Protein AF-A0A6G8CFA7-F1 (afdb_monomer)

Mean predicted aligned error: 3.68 Å

Structure (mmCIF, N/CA/C/O backbone):
data_AF-A0A6G8CFA7-F1
#
_entry.id   AF-A0A6G8CFA7-F1
#
loop_
_atom_site.group_PDB
_atom_site.id
_atom_site.type_symbol
_atom_site.label_atom_id
_atom_site.label_alt_id
_atom_site.label_comp_id
_atom_site.label_asym_id
_atom_site.label_entity_id
_atom_site.label_seq_id
_atom_site.pdbx_PDB_ins_code
_atom_site.Cartn_x
_atom_site.Cartn_y
_atom_site.Cartn_z
_atom_site.occupancy
_atom_site.B_iso_or_equiv
_atom_site.auth_seq_id
_atom_site.auth_comp_id
_atom_site.auth_asym_id
_atom_site.auth_atom_id
_atom_site.pdbx_PDB_model_num
ATOM 1 N N . MET A 1 1 ? 11.378 -8.663 -28.049 1.00 63.25 1 MET A N 1
ATOM 2 C CA . MET A 1 1 ? 10.000 -8.306 -27.640 1.00 63.25 1 MET A CA 1
ATOM 3 C C . MET A 1 1 ? 9.725 -6.903 -28.151 1.00 63.25 1 MET A C 1
ATOM 5 O O . MET A 1 1 ? 10.664 -6.129 -28.243 1.00 63.25 1 MET A O 1
ATOM 9 N N . SER A 1 2 ? 8.491 -6.564 -28.525 1.00 86.69 2 SER A N 1
ATOM 10 C CA . 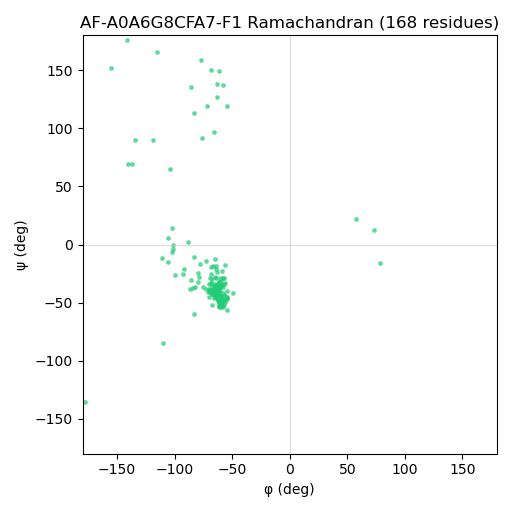SER A 1 2 ? 8.141 -5.157 -28.782 1.00 86.69 2 SER A CA 1
ATOM 11 C C . SER A 1 2 ? 7.940 -4.410 -27.458 1.00 86.69 2 SER A C 1
ATOM 13 O O . SER A 1 2 ? 7.630 -5.051 -26.451 1.00 86.69 2 SER A O 1
ATOM 15 N N . ASN A 1 3 ? 8.043 -3.072 -27.451 1.00 87.69 3 ASN A N 1
ATOM 16 C CA . ASN A 1 3 ? 7.767 -2.274 -26.243 1.00 87.69 3 ASN A CA 1
ATOM 17 C C . ASN A 1 3 ? 6.370 -2.580 -25.668 1.00 87.69 3 ASN A C 1
ATOM 19 O O . ASN A 1 3 ? 6.219 -2.758 -24.464 1.00 87.69 3 ASN A O 1
ATOM 23 N N . LEU A 1 4 ? 5.365 -2.754 -26.535 1.00 90.19 4 LEU A N 1
ATOM 24 C CA . LEU A 1 4 ? 4.014 -3.146 -26.123 1.00 90.19 4 LEU A CA 1
ATOM 25 C C . LEU A 1 4 ? 3.987 -4.517 -25.429 1.00 90.19 4 LEU A C 1
ATOM 27 O O . LEU A 1 4 ? 3.366 -4.664 -24.380 1.00 90.19 4 LEU A O 1
ATOM 31 N N . SER A 1 5 ? 4.692 -5.513 -25.977 1.00 92.56 5 SER A N 1
ATOM 32 C CA . SER A 1 5 ? 4.757 -6.851 -25.369 1.00 92.56 5 SER A CA 1
ATOM 33 C C . SER A 1 5 ? 5.420 -6.807 -23.992 1.00 92.56 5 SER A C 1
ATOM 35 O O . SER A 1 5 ? 4.966 -7.475 -23.063 1.00 92.56 5 SER A O 1
ATOM 37 N N . SER A 1 6 ? 6.476 -6.001 -23.844 1.00 94.69 6 SER A N 1
ATOM 38 C CA . SER A 1 6 ? 7.156 -5.787 -22.565 1.00 94.69 6 SER A CA 1
ATOM 39 C C . SER A 1 6 ? 6.258 -5.068 -21.560 1.00 94.69 6 SER A C 1
ATOM 41 O O . SER A 1 6 ? 6.201 -5.471 -20.403 1.00 94.69 6 SER A O 1
ATOM 43 N N . LEU A 1 7 ? 5.504 -4.058 -22.000 1.00 94.75 7 LEU A N 1
ATOM 44 C CA . LEU A 1 7 ? 4.562 -3.317 -21.162 1.00 94.75 7 LEU A CA 1
ATOM 45 C C . LEU A 1 7 ? 3.483 -4.231 -20.571 1.00 94.75 7 LEU A C 1
ATOM 47 O O . LEU A 1 7 ? 3.292 -4.255 -19.356 1.00 94.75 7 LEU A O 1
ATOM 51 N N . LEU A 1 8 ? 2.819 -5.014 -21.424 1.00 96.62 8 LEU A N 1
ATOM 52 C CA . LEU A 1 8 ? 1.770 -5.942 -21.001 1.00 96.62 8 LEU A CA 1
ATOM 53 C C . LEU A 1 8 ? 2.326 -7.021 -20.067 1.00 96.62 8 LEU A C 1
ATOM 55 O O . LEU A 1 8 ? 1.746 -7.287 -19.017 1.00 96.62 8 LEU A O 1
ATOM 59 N N . SER A 1 9 ? 3.484 -7.590 -20.412 1.00 97.50 9 SER A N 1
ATOM 60 C CA . SER A 1 9 ? 4.133 -8.625 -19.598 1.00 97.50 9 SER A CA 1
ATOM 61 C C . SER A 1 9 ? 4.551 -8.094 -18.225 1.00 97.50 9 SER A C 1
ATOM 63 O O . SER A 1 9 ? 4.365 -8.771 -17.217 1.00 97.50 9 SER A O 1
ATOM 65 N N . PHE A 1 10 ? 5.095 -6.874 -18.170 1.00 98.00 10 PHE A N 1
ATOM 66 C CA . PHE A 1 10 ? 5.483 -6.221 -16.923 1.00 98.00 10 PHE A CA 1
ATOM 67 C C . PHE A 1 10 ? 4.278 -6.047 -15.999 1.00 98.00 10 PHE A C 1
ATOM 69 O O . PHE A 1 10 ? 4.312 -6.520 -14.866 1.00 98.00 10 PHE A O 1
ATOM 76 N N . TYR A 1 11 ? 3.197 -5.423 -16.480 1.00 98.00 11 TYR A N 1
ATOM 77 C CA . TYR A 1 11 ? 2.025 -5.184 -15.638 1.00 98.00 11 TYR A CA 1
ATOM 78 C C . TYR A 1 11 ? 1.290 -6.469 -15.264 1.00 98.00 11 TYR A C 1
ATOM 80 O O . TYR A 1 11 ? 0.814 -6.555 -14.138 1.00 98.00 11 TYR A O 1
ATOM 88 N N . ALA A 1 12 ? 1.267 -7.489 -16.128 1.00 98.50 12 ALA A N 1
ATOM 89 C CA . ALA A 1 12 ? 0.745 -8.801 -15.755 1.00 98.50 12 ALA A CA 1
ATOM 90 C C . ALA A 1 12 ? 1.485 -9.366 -14.531 1.00 98.50 12 ALA A C 1
ATOM 92 O O . ALA A 1 12 ? 0.851 -9.766 -1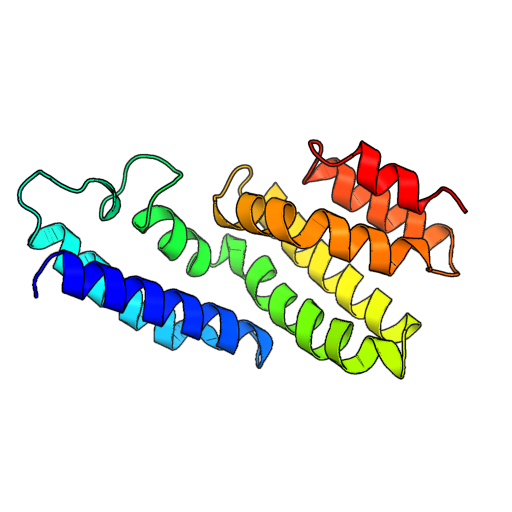3.559 1.00 98.50 12 ALA A O 1
ATOM 93 N N . TYR A 1 13 ? 2.822 -9.326 -14.525 1.00 98.62 13 TYR A N 1
ATOM 94 C CA . TYR A 1 13 ? 3.602 -9.784 -13.374 1.00 98.62 13 TYR A CA 1
ATOM 95 C C . TYR A 1 13 ? 3.466 -8.891 -12.137 1.00 98.62 13 TYR A C 1
ATOM 97 O O . TYR A 1 13 ? 3.480 -9.418 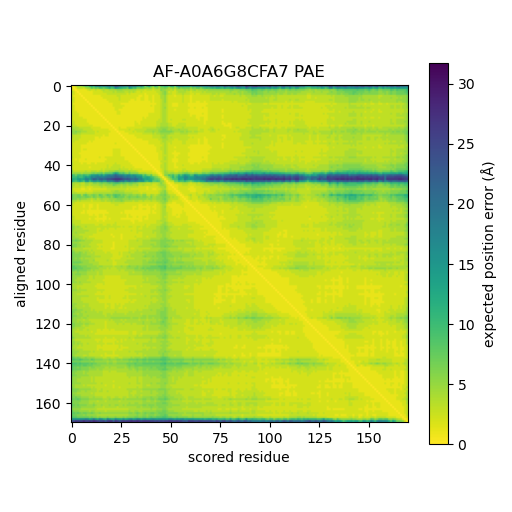-11.028 1.00 98.62 13 TYR A O 1
ATOM 105 N N . ILE A 1 14 ? 3.300 -7.573 -12.297 1.00 98.12 14 ILE A N 1
ATOM 106 C CA . ILE A 1 14 ? 3.001 -6.679 -11.167 1.00 98.12 14 ILE A CA 1
ATOM 107 C C . ILE A 1 14 ? 1.658 -7.047 -10.530 1.00 98.12 14 ILE A C 1
ATOM 109 O O . ILE A 1 14 ? 1.595 -7.209 -9.315 1.00 98.12 14 ILE A O 1
ATOM 113 N N . VAL A 1 15 ? 0.608 -7.212 -11.339 1.00 97.56 15 VAL A N 1
ATOM 114 C CA . VAL A 1 15 ? -0.743 -7.552 -10.868 1.00 97.56 15 VAL A CA 1
ATOM 115 C C . VAL A 1 15 ? -0.744 -8.907 -10.166 1.00 97.56 15 VAL A C 1
ATOM 117 O O . VAL A 1 15 ? -1.234 -9.004 -9.047 1.00 97.56 15 VAL A O 1
ATOM 120 N N . ILE A 1 16 ? -0.132 -9.929 -10.774 1.00 98.25 16 ILE A N 1
ATOM 121 C CA . ILE A 1 16 ? -0.014 -11.255 -10.154 1.00 98.25 16 ILE A CA 1
ATOM 122 C C . ILE A 1 16 ? 0.803 -11.173 -8.859 1.00 98.25 16 ILE A C 1
ATOM 124 O O . ILE A 1 16 ? 0.433 -11.778 -7.862 1.00 98.25 16 ILE A O 1
ATOM 128 N N . GLY A 1 17 ? 1.898 -10.411 -8.836 1.00 97.94 17 GLY A N 1
ATOM 129 C CA . GLY A 1 17 ? 2.692 -10.241 -7.622 1.00 97.94 17 GLY A CA 1
ATOM 130 C C . GLY A 1 17 ? 1.884 -9.625 -6.474 1.00 97.94 17 GLY A C 1
ATOM 131 O O . GLY A 1 17 ? 1.920 -10.137 -5.356 1.00 97.94 17 GLY A O 1
ATOM 132 N N . MET A 1 18 ? 1.115 -8.571 -6.758 1.00 95.50 18 MET A N 1
ATOM 133 C CA . MET A 1 18 ? 0.270 -7.906 -5.759 1.00 95.50 18 MET A CA 1
ATOM 134 C C . MET A 1 18 ? -0.852 -8.819 -5.258 1.00 95.50 18 MET A C 1
ATOM 136 O O . MET A 1 18 ? -1.135 -8.836 -4.062 1.00 95.50 18 MET A O 1
ATOM 140 N N . ASP A 1 19 ? -1.454 -9.600 -6.156 1.00 96.25 19 ASP A N 1
ATOM 141 C CA . ASP A 1 19 ? -2.446 -10.618 -5.812 1.00 96.25 19 ASP A CA 1
ATOM 142 C C . ASP A 1 19 ? -1.848 -11.670 -4.867 1.00 96.25 19 ASP A C 1
ATOM 144 O O . ASP A 1 19 ? -2.380 -11.925 -3.790 1.00 96.25 19 ASP A O 1
ATOM 148 N N . GLN A 1 20 ? -0.673 -12.207 -5.187 1.00 97.19 20 GLN A N 1
ATOM 149 C CA . GLN A 1 20 ? -0.034 -13.252 -4.384 1.00 97.19 20 GLN A CA 1
ATOM 150 C C . GLN A 1 20 ? 0.460 -12.761 -3.015 1.00 97.19 20 GLN A C 1
ATOM 152 O O . GLN A 1 20 ? 0.451 -13.534 -2.054 1.00 97.19 20 GLN A O 1
ATOM 157 N N . ASP A 1 21 ? 0.818 -11.478 -2.887 1.00 95.81 21 ASP A N 1
ATOM 158 C CA . ASP A 1 21 ? 1.082 -10.845 -1.585 1.00 95.81 21 ASP A CA 1
ATOM 159 C C . ASP A 1 21 ? -0.167 -10.800 -0.679 1.00 95.81 21 ASP A C 1
ATOM 161 O O . ASP A 1 21 ? -0.032 -10.710 0.542 1.00 95.81 21 ASP A O 1
ATOM 165 N N . SER A 1 22 ? -1.382 -10.894 -1.238 1.00 93.00 22 SER A N 1
ATOM 166 C CA . SER A 1 22 ? -2.625 -10.986 -0.455 1.00 93.00 22 SER A CA 1
ATOM 167 C C . SER A 1 22 ? -2.904 -12.396 0.081 1.00 93.00 22 SER A C 1
ATOM 169 O O . SER A 1 22 ? -3.551 -12.537 1.117 1.00 93.00 22 SER A O 1
ATOM 171 N N . PHE A 1 23 ? -2.359 -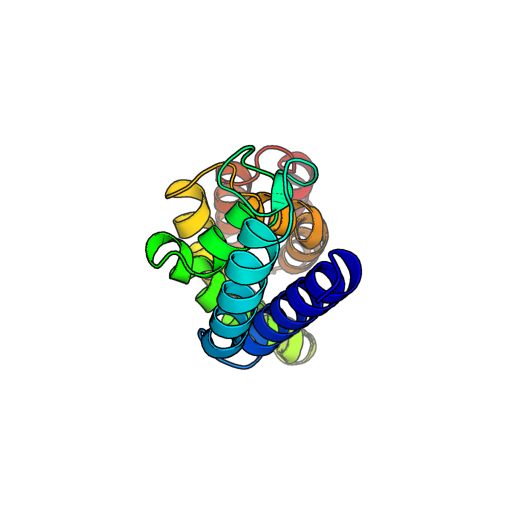13.437 -0.561 1.00 92.12 23 PHE A N 1
ATOM 172 C CA . PHE A 1 23 ? -2.551 -14.839 -0.166 1.00 92.12 23 PHE A CA 1
ATOM 173 C C . PHE A 1 23 ? -1.465 -15.369 0.772 1.00 92.12 23 PHE A C 1
ATOM 175 O O . PHE A 1 23 ? -1.711 -16.314 1.522 1.00 92.12 23 PHE A O 1
A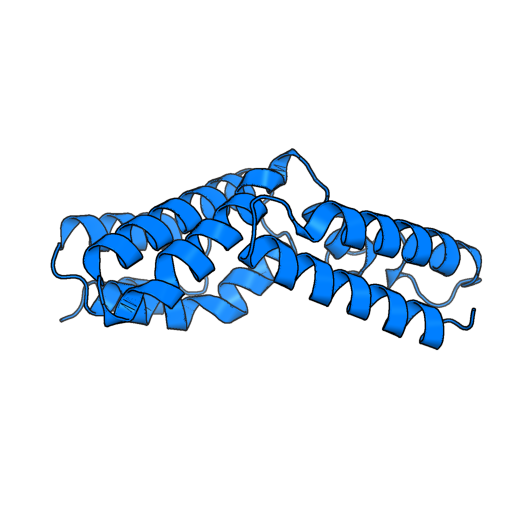TOM 182 N N . SER A 1 24 ? -0.263 -14.788 0.745 1.00 93.56 24 SER A N 1
ATOM 183 C CA . SER A 1 24 ? 0.823 -15.168 1.652 1.00 93.56 24 SER A CA 1
ATOM 184 C C . SER A 1 24 ? 1.830 -14.030 1.856 1.00 93.56 24 SER A C 1
ATOM 186 O O . SER A 1 24 ? 2.028 -13.219 0.947 1.00 93.56 24 SER A O 1
ATOM 188 N N . PRO A 1 25 ? 2.517 -13.972 3.015 1.00 91.88 25 PRO A N 1
ATOM 189 C CA . PRO A 1 25 ? 3.568 -12.987 3.249 1.00 91.88 25 PRO A CA 1
ATOM 190 C C . PRO A 1 25 ? 4.644 -13.031 2.158 1.00 91.88 25 PRO A C 1
ATOM 192 O O . PRO A 1 25 ? 5.310 -14.047 1.970 1.00 91.88 25 PRO A O 1
ATOM 195 N N . LEU A 1 26 ? 4.817 -11.911 1.450 1.00 94.38 26 LEU A N 1
ATOM 196 C CA . LEU A 1 26 ? 5.774 -11.746 0.348 1.00 94.38 26 LEU A CA 1
ATOM 197 C C . LEU A 1 26 ? 5.598 -12.737 -0.823 1.00 94.38 26 LEU A C 1
ATOM 199 O O . LEU A 1 26 ? 6.544 -12.933 -1.599 1.00 94.38 26 LEU A O 1
ATOM 203 N N . GLY A 1 27 ? 4.409 -13.329 -0.987 1.00 95.94 27 GLY A N 1
ATOM 204 C CA . GLY A 1 27 ? 4.107 -14.307 -2.039 1.00 95.94 27 GLY A CA 1
ATOM 205 C C . GLY A 1 27 ? 4.314 -13.789 -3.466 1.00 95.94 27 GLY A C 1
ATOM 206 O O . GLY A 1 27 ? 4.575 -14.568 -4.382 1.00 95.94 27 GLY A O 1
ATOM 207 N N . GLY A 1 28 ? 4.285 -12.470 -3.664 1.00 97.50 28 GLY A N 1
ATOM 208 C CA . GLY A 1 28 ? 4.519 -11.822 -4.951 1.00 97.50 28 GLY A CA 1
ATOM 209 C C . GLY A 1 28 ? 5.969 -11.824 -5.438 1.00 97.50 28 GLY A C 1
ATOM 210 O O . GLY A 1 28 ? 6.219 -11.562 -6.615 1.00 97.50 28 GLY A O 1
ATOM 211 N N . SER A 1 29 ? 6.938 -12.130 -4.567 1.00 97.56 29 SER A N 1
ATOM 212 C CA . SER A 1 29 ? 8.373 -11.953 -4.857 1.00 97.56 29 SER A CA 1
ATOM 213 C C . SER A 1 29 ? 8.844 -12.643 -6.148 1.00 97.56 29 SER A C 1
ATOM 215 O O . SER A 1 29 ? 9.445 -11.957 -6.978 1.00 97.56 29 SER A O 1
ATOM 217 N N . PRO A 1 30 ? 8.486 -13.918 -6.420 1.00 98.31 30 PRO A N 1
ATOM 218 C CA . PRO A 1 30 ? 8.880 -14.586 -7.662 1.00 98.31 30 PRO A CA 1
ATOM 219 C C . PRO A 1 30 ? 8.363 -13.890 -8.931 1.00 98.31 30 PRO A C 1
ATOM 221 O O . PRO A 1 30 ? 8.978 -13.979 -9.993 1.00 98.31 30 PRO A O 1
ATOM 224 N N . TYR A 1 31 ? 7.225 -13.199 -8.847 1.00 98.56 31 TYR A N 1
ATOM 225 C CA . TYR A 1 31 ? 6.623 -12.489 -9.976 1.00 98.56 31 TYR A CA 1
ATOM 226 C C . TYR A 1 31 ? 7.269 -11.122 -10.182 1.00 98.56 31 TYR A C 1
ATOM 228 O O . TYR A 1 31 ? 7.521 -10.732 -11.322 1.00 98.56 31 TYR A O 1
ATOM 236 N N . TYR A 1 32 ? 7.633 -10.429 -9.103 1.00 98.56 32 TYR A N 1
ATOM 237 C CA . TYR A 1 32 ? 8.424 -9.202 -9.192 1.00 98.56 32 TYR A CA 1
ATOM 238 C C . TYR A 1 32 ? 9.819 -9.459 -9.780 1.00 98.56 32 TYR A C 1
ATOM 240 O O . TYR A 1 32 ? 10.299 -8.652 -10.576 1.00 98.56 32 TYR A O 1
ATOM 248 N N . ASP A 1 33 ? 10.429 -10.613 -9.503 1.00 98.44 33 ASP A N 1
ATOM 249 C CA . ASP A 1 33 ? 11.690 -11.016 -10.140 1.00 98.44 33 ASP A CA 1
ATOM 250 C C . ASP A 1 33 ? 11.525 -11.225 -11.652 1.00 98.44 33 ASP A C 1
ATOM 252 O O . ASP A 1 33 ? 12.351 -10.781 -12.455 1.00 98.44 33 ASP A O 1
ATOM 256 N N . ARG A 1 34 ? 10.405 -11.820 -12.083 1.00 98.50 34 ARG A N 1
ATOM 257 C CA . ARG A 1 34 ? 10.075 -11.907 -13.514 1.00 98.50 34 ARG A CA 1
ATOM 258 C C . ARG A 1 34 ? 9.837 -10.525 -14.121 1.00 98.50 34 ARG A C 1
ATOM 260 O O . ARG A 1 34 ? 10.368 -10.245 -15.195 1.00 98.50 34 ARG A O 1
ATOM 267 N N . ALA A 1 35 ? 9.118 -9.640 -13.430 1.00 98.50 35 ALA A N 1
ATOM 268 C CA . ALA A 1 35 ? 8.924 -8.256 -13.861 1.00 98.50 35 ALA A CA 1
ATOM 269 C C . ALA A 1 35 ? 10.258 -7.500 -13.989 1.00 98.50 35 ALA A C 1
ATOM 271 O O . ALA A 1 35 ? 10.424 -6.713 -14.922 1.00 98.50 35 ALA A O 1
ATOM 272 N N . ARG A 1 36 ? 11.237 -7.778 -13.115 1.00 98.25 36 ARG A N 1
ATOM 273 C CA . ARG A 1 36 ? 12.590 -7.202 -13.180 1.00 98.25 36 ARG A CA 1
ATOM 274 C C . ARG A 1 36 ? 13.307 -7.592 -14.463 1.00 98.25 36 ARG A C 1
ATOM 276 O O . ARG A 1 36 ? 13.884 -6.724 -15.112 1.00 98.25 36 ARG A O 1
ATOM 283 N N . ASN A 1 37 ? 13.217 -8.856 -14.869 1.00 97.44 37 ASN A N 1
ATOM 284 C CA . ASN A 1 37 ? 13.800 -9.320 -16.130 1.00 97.44 37 ASN A CA 1
ATOM 285 C C . ASN A 1 37 ? 13.173 -8.614 -17.343 1.00 97.44 37 ASN A C 1
ATOM 287 O O . ASN A 1 37 ? 13.893 -8.191 -18.254 1.00 97.44 37 ASN A O 1
ATOM 291 N N . ILE A 1 38 ? 11.845 -8.435 -17.337 1.00 97.06 38 ILE A N 1
ATOM 292 C CA . ILE A 1 38 ? 11.141 -7.680 -18.383 1.00 97.06 38 ILE A CA 1
ATOM 293 C C . ILE A 1 38 ? 11.598 -6.222 -18.398 1.00 97.06 38 ILE A C 1
ATOM 295 O O . ILE A 1 38 ? 11.897 -5.699 -19.467 1.00 97.06 38 ILE A O 1
ATOM 299 N N . LEU A 1 39 ? 11.708 -5.584 -17.230 1.00 96.56 39 LEU A N 1
ATOM 300 C CA . LEU A 1 39 ? 12.159 -4.200 -17.113 1.00 96.56 39 LEU A CA 1
ATOM 301 C C . LEU A 1 39 ? 13.568 -4.009 -17.689 1.00 96.56 39 LEU A C 1
ATOM 303 O O . LEU A 1 39 ? 13.770 -3.109 -18.500 1.00 96.56 39 LEU A O 1
ATOM 307 N N . THR A 1 40 ? 14.523 -4.869 -17.323 1.00 94.81 40 THR A N 1
ATOM 308 C CA . THR A 1 40 ? 15.905 -4.795 -17.826 1.00 94.81 40 THR A CA 1
ATOM 309 C C . THR A 1 40 ? 15.960 -4.997 -19.341 1.00 94.81 40 THR A C 1
ATOM 311 O O . THR A 1 40 ? 16.673 -4.280 -20.043 1.00 94.81 40 THR A O 1
ATOM 314 N N . THR A 1 41 ? 15.166 -5.939 -19.859 1.00 93.25 41 THR A N 1
ATOM 315 C CA . THR A 1 41 ? 15.065 -6.211 -21.301 1.00 93.25 41 THR A CA 1
ATOM 316 C C . THR A 1 41 ? 14.436 -5.040 -22.054 1.00 93.25 41 THR A C 1
ATOM 318 O O . THR A 1 41 ? 14.909 -4.662 -23.122 1.00 93.25 41 THR A O 1
ATOM 321 N N . ALA A 1 42 ? 13.376 -4.445 -21.508 1.00 93.56 42 ALA A N 1
ATOM 322 C CA . ALA A 1 42 ? 12.711 -3.303 -22.116 1.00 93.56 42 ALA A CA 1
ATOM 323 C C . ALA A 1 42 ? 13.634 -2.081 -22.141 1.00 93.56 42 ALA A C 1
ATOM 325 O O . ALA A 1 42 ? 13.803 -1.478 -23.195 1.00 93.56 42 ALA A O 1
ATOM 326 N N . ALA A 1 43 ? 14.309 -1.788 -21.023 1.00 91.81 43 ALA A N 1
ATOM 327 C CA . ALA A 1 43 ? 15.226 -0.658 -20.903 1.00 91.81 43 ALA A CA 1
ATOM 328 C C . ALA A 1 43 ? 16.366 -0.696 -21.935 1.00 91.81 43 ALA A C 1
ATOM 330 O O . ALA A 1 43 ? 16.762 0.363 -22.428 1.00 91.81 43 ALA A O 1
ATOM 331 N N . SER A 1 44 ? 16.884 -1.884 -22.277 1.00 88.38 44 SER A N 1
ATOM 332 C CA . SER A 1 44 ? 17.946 -2.045 -23.282 1.00 88.38 44 SER A CA 1
ATOM 333 C C . SER A 1 44 ? 17.442 -1.977 -24.727 1.00 88.38 44 SER A C 1
ATOM 335 O O . SER A 1 44 ? 18.193 -1.564 -25.607 1.00 88.38 44 SER A O 1
ATOM 337 N N . GLN A 1 45 ? 16.183 -2.349 -24.978 1.00 85.31 45 GLN A N 1
ATOM 338 C CA . GLN A 1 45 ? 15.577 -2.364 -26.315 1.00 85.31 45 GLN A CA 1
ATOM 339 C C . GLN A 1 45 ? 14.989 -1.013 -26.727 1.00 85.31 45 GLN A C 1
ATOM 341 O O . GLN A 1 45 ? 14.977 -0.688 -27.914 1.00 85.31 45 GLN A O 1
ATOM 346 N N . THR A 1 46 ? 14.504 -0.208 -25.780 1.00 71.94 46 THR A N 1
ATOM 347 C CA . THR A 1 46 ? 14.072 1.162 -26.071 1.00 71.94 46 THR A CA 1
ATOM 348 C C . THR A 1 46 ? 15.289 2.065 -26.227 1.00 71.94 46 THR A C 1
ATOM 350 O O . THR A 1 46 ? 15.788 2.630 -25.252 1.00 71.94 46 THR A O 1
ATOM 353 N N . GLN A 1 47 ? 15.761 2.199 -27.468 1.00 59.59 47 GLN A N 1
ATOM 354 C CA . GLN A 1 47 ? 16.630 3.295 -27.883 1.00 59.59 47 GLN A CA 1
ATOM 355 C C . GLN A 1 47 ? 15.806 4.597 -27.785 1.00 59.59 47 GLN A C 1
ATOM 357 O O . GLN A 1 47 ? 14.977 4.902 -28.633 1.00 59.59 47 GLN A O 1
ATOM 362 N N . GLU A 1 48 ? 15.967 5.294 -26.659 1.00 59.53 48 GLU A N 1
ATOM 363 C CA . GLU A 1 48 ? 15.635 6.714 -26.420 1.00 59.53 48 GLU A CA 1
ATOM 364 C C . GLU A 1 48 ? 14.170 7.136 -26.157 1.00 59.53 48 GLU A C 1
ATOM 366 O O . GLU A 1 48 ? 13.966 8.207 -25.589 1.00 59.53 48 GLU A O 1
ATOM 371 N N . GLY A 1 49 ? 13.145 6.321 -26.436 1.00 70.06 49 GLY A N 1
ATOM 372 C CA . GLY A 1 49 ? 11.745 6.794 -26.345 1.00 70.06 49 GLY A CA 1
ATOM 373 C C . GLY A 1 49 ? 11.034 6.710 -24.981 1.00 70.06 49 GLY A C 1
ATOM 374 O O . GLY A 1 49 ? 10.248 7.591 -24.643 1.00 70.06 49 GLY A O 1
ATOM 375 N N . ASP A 1 50 ? 11.254 5.652 -24.195 1.00 87.25 50 ASP A N 1
ATOM 376 C CA . ASP A 1 50 ? 10.408 5.353 -23.027 1.00 87.25 50 ASP A CA 1
ATOM 377 C C . ASP A 1 50 ? 11.203 5.361 -21.715 1.00 87.25 50 ASP A C 1
ATOM 379 O O . ASP A 1 50 ? 11.726 4.343 -21.252 1.00 87.25 50 ASP A O 1
ATOM 383 N N . GLN A 1 51 ? 11.269 6.542 -21.098 1.00 88.56 51 GLN A N 1
ATOM 384 C CA . GLN A 1 51 ? 11.978 6.776 -19.835 1.00 88.56 51 GLN A CA 1
ATOM 385 C C . GLN A 1 51 ? 11.364 6.015 -18.653 1.00 88.56 51 GLN A C 1
ATOM 387 O O . GLN A 1 51 ? 11.996 5.879 -17.606 1.00 88.56 51 GLN A O 1
ATOM 392 N N . GLY A 1 52 ? 10.156 5.459 -18.806 1.00 91.69 52 GLY A N 1
ATOM 393 C CA . GLY A 1 52 ? 9.486 4.754 -17.722 1.00 91.69 52 GLY A CA 1
ATOM 394 C C . GLY A 1 52 ? 10.175 3.453 -17.295 1.00 91.69 52 GLY A C 1
ATOM 395 O O . GLY A 1 52 ? 9.921 2.970 -16.191 1.00 91.69 52 GLY A O 1
ATOM 396 N N . TRP A 1 53 ? 11.045 2.896 -18.147 1.00 94.19 53 TRP A N 1
ATOM 397 C CA . TRP A 1 53 ? 11.831 1.687 -17.870 1.00 94.19 53 TRP A CA 1
ATOM 398 C C . TRP A 1 53 ? 13.117 1.937 -17.077 1.00 94.19 53 TRP A C 1
ATOM 400 O O . TRP A 1 53 ? 13.756 0.978 -16.643 1.00 94.19 53 TRP A O 1
ATOM 410 N N . ARG A 1 54 ? 13.516 3.199 -16.904 1.00 92.56 54 ARG A N 1
ATOM 411 C CA . ARG A 1 54 ? 14.802 3.590 -16.319 1.00 92.56 54 ARG A CA 1
ATOM 412 C C . ARG A 1 54 ? 14.607 4.333 -15.008 1.00 92.56 54 ARG A C 1
ATOM 414 O O . ARG A 1 54 ? 13.506 4.774 -14.679 1.00 92.56 54 ARG A O 1
ATOM 421 N N . ASP A 1 55 ? 15.701 4.463 -14.269 1.00 93.00 55 ASP A N 1
ATOM 422 C CA . ASP A 1 55 ? 15.738 5.400 -13.158 1.00 93.00 55 ASP A CA 1
ATOM 423 C C . ASP A 1 55 ? 15.568 6.824 -13.699 1.00 93.00 55 ASP A C 1
ATOM 425 O O . ASP A 1 55 ? 16.232 7.225 -14.655 1.00 93.00 55 ASP A O 1
ATOM 429 N N . GLY A 1 56 ? 14.609 7.540 -13.137 1.00 89.31 56 GLY A N 1
ATOM 430 C CA . GLY A 1 56 ? 14.105 8.802 -13.649 1.00 89.31 56 GLY A CA 1
ATOM 431 C C . GLY A 1 56 ? 13.053 9.344 -12.696 1.00 89.31 56 GLY A C 1
ATOM 432 O O . GLY A 1 56 ? 13.229 9.296 -11.479 1.00 89.31 56 GLY A O 1
ATOM 433 N N . GLU A 1 57 ? 11.937 9.834 -13.232 1.00 88.56 57 GLU A N 1
ATOM 434 C CA . GLU A 1 57 ? 10.869 10.379 -12.396 1.00 88.56 57 GLU A CA 1
ATOM 435 C C . GLU A 1 57 ? 10.334 9.348 -11.383 1.00 88.56 57 GLU A C 1
ATOM 437 O O . GLU A 1 57 ? 10.052 8.211 -11.766 1.00 88.56 57 GLU A O 1
ATOM 442 N N . PRO A 1 58 ? 10.080 9.738 -10.117 1.00 86.06 58 PRO A N 1
ATOM 443 C CA . PRO A 1 58 ? 9.599 8.829 -9.066 1.00 86.06 58 PRO A CA 1
ATOM 444 C C . PRO A 1 58 ? 8.295 8.089 -9.396 1.00 86.06 58 PRO A C 1
ATOM 446 O O . PRO A 1 58 ? 7.940 7.108 -8.742 1.00 86.06 58 PRO A O 1
ATOM 449 N N . ARG A 1 59 ? 7.544 8.579 -10.390 1.00 89.62 59 ARG A N 1
ATOM 450 C CA . ARG A 1 59 ? 6.273 8.014 -10.839 1.00 89.62 59 ARG A CA 1
ATOM 451 C C . ARG A 1 59 ? 6.443 7.255 -12.153 1.00 89.62 59 ARG A C 1
ATOM 453 O O . ARG A 1 59 ? 5.879 7.629 -13.176 1.00 89.62 59 ARG A O 1
ATOM 460 N N . ASN A 1 60 ? 7.204 6.167 -12.121 1.00 93.69 60 ASN A N 1
ATOM 461 C CA . ASN A 1 60 ? 7.435 5.339 -13.300 1.00 93.69 60 ASN A CA 1
ATOM 462 C C . ASN A 1 60 ? 7.463 3.829 -12.981 1.00 93.69 60 ASN A C 1
ATOM 464 O O . ASN A 1 60 ? 7.346 3.417 -11.824 1.00 93.69 60 ASN A O 1
ATOM 468 N N . ARG A 1 61 ? 7.579 2.984 -14.018 1.00 95.19 61 ARG A N 1
ATOM 469 C CA . ARG A 1 61 ? 7.581 1.513 -13.866 1.00 95.19 61 ARG A CA 1
ATOM 470 C C . ARG A 1 61 ? 8.809 1.024 -13.103 1.00 95.19 61 ARG A C 1
ATOM 472 O O . ARG A 1 61 ? 8.697 0.092 -12.309 1.00 95.19 61 ARG A O 1
ATOM 479 N N . TYR A 1 62 ? 9.951 1.675 -13.308 1.00 95.81 62 TYR A N 1
ATOM 480 C CA . TYR A 1 62 ? 11.171 1.401 -12.557 1.00 95.81 62 TYR A CA 1
ATOM 481 C C . TYR A 1 62 ? 10.977 1.572 -11.052 1.00 95.81 62 TYR A C 1
ATOM 483 O O . TYR A 1 62 ? 11.224 0.627 -10.300 1.00 95.81 62 TYR A O 1
ATOM 491 N N . TRP A 1 63 ? 10.474 2.724 -10.616 1.00 95.56 63 TRP A N 1
ATOM 492 C CA . TRP A 1 63 ? 10.251 3.030 -9.210 1.00 95.56 63 TRP A CA 1
ATOM 493 C C . TRP A 1 63 ? 9.108 2.221 -8.607 1.00 95.56 63 TRP A C 1
ATOM 495 O O . TRP A 1 63 ? 9.238 1.780 -7.468 1.00 95.56 63 TRP A O 1
ATOM 505 N N . LEU A 1 64 ? 8.056 1.915 -9.376 1.00 95.88 64 LEU A N 1
ATOM 506 C CA . LEU A 1 64 ? 7.011 0.979 -8.949 1.00 95.88 64 LEU A CA 1
ATOM 507 C C . LEU A 1 64 ? 7.606 -0.375 -8.540 1.00 95.88 64 LEU A C 1
ATOM 509 O O . LEU A 1 64 ? 7.410 -0.827 -7.413 1.00 95.88 64 LEU A O 1
ATOM 513 N N . LEU A 1 65 ? 8.362 -1.010 -9.441 1.00 97.56 65 LEU A N 1
ATOM 514 C CA . LEU A 1 65 ? 8.955 -2.317 -9.165 1.00 97.56 65 LEU A CA 1
ATOM 515 C C . LEU A 1 65 ? 10.058 -2.232 -8.102 1.00 97.56 65 LEU A C 1
ATOM 517 O O . LEU A 1 65 ? 10.170 -3.115 -7.256 1.00 97.56 65 LEU A O 1
ATOM 521 N N . ASN A 1 66 ? 10.875 -1.175 -8.125 1.00 96.12 66 ASN A N 1
ATOM 522 C CA . ASN A 1 66 ? 11.911 -0.958 -7.120 1.00 96.12 66 ASN A CA 1
ATOM 523 C C . ASN A 1 66 ? 11.309 -0.858 -5.712 1.00 96.12 66 ASN A C 1
ATOM 525 O O . ASN A 1 66 ? 11.786 -1.538 -4.813 1.00 96.12 66 ASN A O 1
ATOM 529 N N . ASN A 1 67 ? 10.223 -0.101 -5.532 1.00 95.38 67 ASN A N 1
ATOM 530 C CA . ASN A 1 67 ? 9.565 0.023 -4.233 1.00 95.38 67 ASN A CA 1
ATOM 531 C C . ASN A 1 67 ? 8.950 -1.304 -3.754 1.00 95.38 67 ASN A C 1
ATOM 533 O O . ASN A 1 67 ? 9.016 -1.600 -2.566 1.00 95.38 67 ASN A O 1
ATOM 537 N N . LEU A 1 68 ? 8.413 -2.135 -4.654 1.00 96.19 68 LEU A N 1
ATOM 538 C CA . LEU A 1 68 ? 7.874 -3.461 -4.305 1.00 96.19 68 LEU A CA 1
ATOM 539 C C . LEU A 1 68 ? 8.955 -4.471 -3.879 1.00 96.19 68 LEU A C 1
ATOM 541 O O . LEU A 1 68 ? 8.672 -5.418 -3.141 1.00 96.19 68 LEU A O 1
ATOM 545 N N . GLN A 1 69 ? 10.191 -4.289 -4.340 1.00 96.00 69 GLN A N 1
ATOM 546 C CA . GLN A 1 69 ? 11.318 -5.166 -4.008 1.00 96.00 69 GLN A CA 1
ATOM 547 C C . GLN A 1 69 ? 12.240 -4.585 -2.928 1.00 96.00 69 GLN A C 1
ATOM 549 O O . GLN A 1 69 ? 13.172 -5.267 -2.511 1.00 96.00 69 GLN A O 1
ATOM 554 N N . ASP A 1 70 ? 12.001 -3.357 -2.463 1.00 95.31 70 ASP A N 1
ATOM 555 C CA . ASP A 1 70 ? 12.829 -2.726 -1.439 1.00 95.31 70 ASP A CA 1
ATOM 556 C C . ASP A 1 70 ? 12.594 -3.389 -0.067 1.00 95.31 70 ASP A C 1
ATOM 558 O O . ASP A 1 70 ? 11.480 -3.313 0.467 1.00 95.31 70 ASP A O 1
ATOM 562 N N . PRO A 1 71 ? 13.624 -3.987 0.564 1.00 94.19 71 PRO A N 1
ATOM 563 C CA . PRO A 1 71 ? 13.501 -4.566 1.900 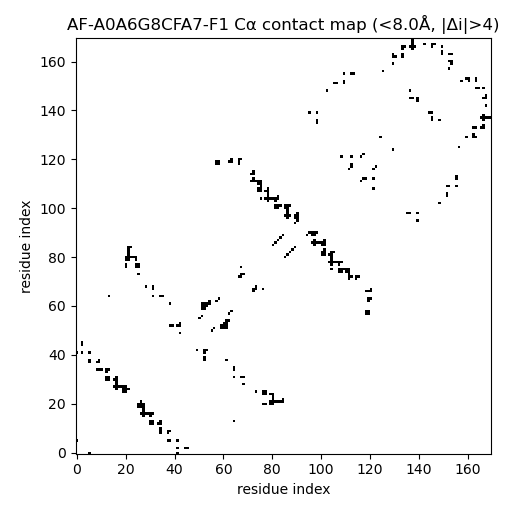1.00 94.19 71 PRO A CA 1
ATOM 564 C C . PRO A 1 71 ? 13.033 -3.560 2.959 1.00 94.19 71 PRO A C 1
ATOM 566 O O . PRO A 1 71 ? 12.364 -3.942 3.917 1.00 94.19 71 PRO A O 1
ATOM 569 N N . GLN A 1 72 ? 13.332 -2.269 2.785 1.00 92.88 72 GLN A N 1
ATOM 570 C CA . GLN A 1 72 ? 12.876 -1.211 3.690 1.00 92.88 72 GLN A CA 1
ATOM 571 C C . GLN A 1 72 ? 11.361 -0.981 3.623 1.00 92.88 72 GLN A C 1
ATOM 573 O O . GLN A 1 72 ? 10.789 -0.420 4.555 1.00 92.88 72 GLN A O 1
ATOM 578 N N . LEU A 1 73 ? 10.714 -1.420 2.540 1.00 94.12 73 LEU A N 1
ATOM 579 C CA . LEU A 1 73 ? 9.269 -1.336 2.330 1.00 94.12 73 LEU A CA 1
ATOM 580 C C . LEU A 1 73 ? 8.577 -2.696 2.482 1.00 94.12 73 LEU A C 1
ATOM 582 O O . LEU A 1 73 ? 7.366 -2.790 2.300 1.00 94.12 73 LEU A O 1
ATOM 586 N N . ALA A 1 74 ? 9.299 -3.748 2.884 1.00 93.81 74 ALA A N 1
ATOM 587 C CA . ALA A 1 74 ? 8.731 -5.086 3.060 1.00 93.81 74 ALA A CA 1
ATOM 588 C C . ALA A 1 74 ? 7.572 -5.116 4.074 1.00 93.81 74 ALA A C 1
ATOM 590 O O . ALA A 1 74 ? 6.650 -5.917 3.931 1.00 93.81 74 ALA A O 1
ATOM 591 N N . ALA A 1 75 ? 7.578 -4.218 5.067 1.00 94.06 75 ALA A N 1
ATOM 592 C CA . ALA A 1 75 ? 6.481 -4.064 6.025 1.00 94.06 75 ALA A CA 1
ATOM 593 C C . ALA A 1 75 ? 5.143 -3.7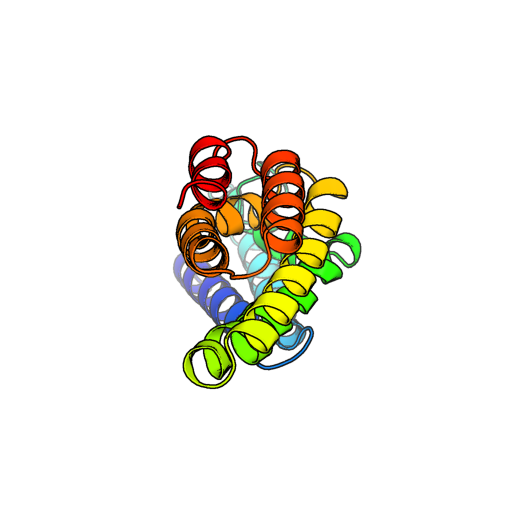24 5.345 1.00 94.06 75 ALA A C 1
ATOM 595 O O . ALA A 1 75 ? 4.106 -4.228 5.771 1.00 94.06 75 ALA A O 1
ATOM 596 N N . PHE A 1 76 ? 5.170 -2.952 4.252 1.00 94.94 76 PHE A N 1
ATOM 597 C CA . PHE A 1 76 ? 3.984 -2.666 3.447 1.00 94.94 76 PHE A CA 1
ATOM 598 C C . PHE A 1 76 ? 3.412 -3.961 2.861 1.00 94.94 76 PHE A C 1
ATOM 600 O O . PHE A 1 76 ? 2.246 -4.281 3.069 1.00 94.94 76 PHE A O 1
ATOM 607 N N . ARG A 1 77 ? 4.251 -4.746 2.171 1.00 94.19 77 ARG A N 1
ATOM 608 C CA . ARG A 1 77 ? 3.835 -5.994 1.506 1.00 94.19 77 ARG A CA 1
ATOM 609 C C . ARG A 1 77 ? 3.393 -7.068 2.494 1.00 94.19 77 ARG A C 1
ATOM 611 O O . ARG A 1 77 ? 2.420 -7.763 2.243 1.00 94.19 77 ARG A O 1
ATOM 618 N N . ASN A 1 78 ? 4.049 -7.170 3.646 1.00 92.44 78 ASN A N 1
ATOM 619 C CA . ASN A 1 78 ? 3.586 -8.041 4.727 1.00 92.44 78 ASN A CA 1
ATOM 620 C C . ASN A 1 78 ? 2.226 -7.593 5.287 1.00 92.44 78 ASN A C 1
ATOM 622 O O . ASN A 1 78 ? 1.403 -8.433 5.649 1.00 92.44 78 ASN A O 1
ATOM 626 N N . GLY A 1 79 ? 1.976 -6.281 5.333 1.00 93.19 79 GLY A N 1
ATOM 627 C CA . GLY A 1 79 ? 0.688 -5.716 5.726 1.00 93.19 79 GLY A CA 1
ATOM 628 C C . GLY A 1 79 ? -0.449 -6.092 4.774 1.00 93.19 79 GLY A C 1
ATOM 629 O O . GLY A 1 79 ? -1.553 -6.340 5.243 1.00 93.19 79 GLY A O 1
ATOM 630 N N . VAL A 1 80 ? -0.186 -6.217 3.467 1.00 93.00 80 VAL A N 1
ATOM 631 C CA . VAL A 1 80 ? -1.189 -6.607 2.452 1.00 93.00 80 VAL A CA 1
ATOM 632 C C . VAL A 1 80 ? -1.880 -7.925 2.819 1.00 93.00 80 VAL A C 1
ATOM 634 O O . VAL A 1 80 ? -3.108 -7.991 2.810 1.00 93.00 80 VAL A O 1
ATOM 637 N N . TYR A 1 81 ? -1.121 -8.943 3.230 1.00 91.75 81 TYR A N 1
ATOM 638 C CA . TYR A 1 81 ? -1.683 -10.219 3.679 1.00 91.75 81 TYR A CA 1
ATOM 639 C C . TYR A 1 81 ? -2.630 -10.053 4.880 1.00 91.75 81 TYR A C 1
ATOM 641 O O . TYR A 1 81 ? -3.757 -10.548 4.870 1.00 91.75 81 TYR A O 1
ATOM 649 N N . ALA A 1 82 ? -2.199 -9.313 5.906 1.00 93.25 82 ALA A N 1
ATOM 650 C CA . ALA A 1 82 ? -3.021 -9.058 7.089 1.00 93.25 82 ALA A CA 1
ATOM 651 C C . ALA A 1 82 ? -4.277 -8.231 6.757 1.00 93.25 82 ALA A C 1
ATOM 653 O O . ALA A 1 82 ? -5.334 -8.452 7.340 1.00 93.25 82 ALA A O 1
ATOM 654 N N . TYR A 1 83 ? -4.173 -7.312 5.796 1.00 96.69 83 TYR A N 1
ATOM 655 C CA . TYR A 1 83 ? -5.267 -6.451 5.365 1.00 96.69 83 TYR A CA 1
ATOM 656 C C . TYR A 1 83 ? -6.376 -7.241 4.657 1.00 96.69 83 TYR A C 1
ATOM 658 O O . TYR A 1 83 ? -7.543 -7.140 5.029 1.00 96.69 83 TYR A O 1
ATOM 666 N N . TYR A 1 84 ? -6.019 -8.047 3.654 1.00 94.94 84 TYR A N 1
ATOM 667 C CA . TYR A 1 84 ? -6.998 -8.776 2.846 1.00 94.94 84 TYR A CA 1
ATOM 668 C C . TYR A 1 84 ? -7.441 -10.074 3.521 1.00 94.94 84 TYR A C 1
ATOM 670 O O . TYR A 1 84 ? -8.612 -10.219 3.867 1.00 94.94 84 TYR A O 1
ATOM 678 N N . ARG A 1 85 ? -6.504 -10.991 3.787 1.00 92.44 85 ARG A N 1
ATOM 679 C CA . ARG A 1 85 ? -6.827 -12.353 4.230 1.00 92.44 85 ARG A CA 1
ATOM 680 C C . ARG A 1 85 ? -7.280 -12.436 5.684 1.00 92.44 85 ARG A C 1
ATOM 682 O O . ARG A 1 85 ? -8.117 -13.264 6.025 1.00 92.44 85 ARG A O 1
ATOM 689 N N . GLN A 1 86 ? -6.695 -11.617 6.555 1.00 92.94 86 GLN A N 1
ATOM 690 C CA . GLN A 1 86 ? -7.010 -11.608 7.992 1.00 92.94 86 GLN A CA 1
ATOM 691 C C . GLN A 1 86 ? -7.919 -10.441 8.394 1.00 92.94 86 GLN A C 1
ATOM 693 O O . GLN A 1 86 ? -8.335 -10.362 9.547 1.00 92.94 86 GLN A O 1
ATOM 698 N N . GLY A 1 87 ? -8.199 -9.532 7.461 1.00 95.62 87 GLY A N 1
ATOM 699 C CA . GLY A 1 87 ? -9.069 -8.381 7.643 1.00 95.62 87 GLY A CA 1
ATOM 700 C C . GLY A 1 87 ? -10.356 -8.556 6.854 1.00 95.62 87 GLY A C 1
ATOM 701 O O . GLY A 1 87 ? -11.358 -9.020 7.392 1.00 95.62 87 GLY A O 1
ATOM 702 N N . LEU A 1 88 ? -10.326 -8.189 5.574 1.00 95.12 88 LEU A N 1
ATOM 703 C CA . LEU A 1 88 ? -11.526 -8.141 4.734 1.00 95.12 88 LEU A CA 1
ATOM 704 C C . LEU A 1 88 ? -12.241 -9.494 4.607 1.00 95.12 88 LEU A C 1
ATOM 706 O O . LEU A 1 88 ? -13.460 -9.539 4.767 1.00 95.12 88 LEU A O 1
ATOM 710 N N . ASP A 1 89 ? -11.504 -10.585 4.392 1.00 95.06 89 ASP A N 1
ATOM 711 C CA . ASP A 1 89 ? -12.083 -11.922 4.186 1.00 95.06 89 ASP A CA 1
ATOM 712 C C . ASP A 1 89 ? -12.901 -12.414 5.390 1.00 95.06 89 ASP A C 1
ATOM 714 O O . ASP A 1 89 ? -13.882 -13.133 5.217 1.00 95.06 89 ASP A O 1
ATOM 718 N N . ILE A 1 90 ? -12.517 -12.026 6.611 1.00 96.00 90 ILE A N 1
ATOM 719 C CA . ILE A 1 90 ? -13.186 -12.468 7.845 1.00 96.00 90 ILE A CA 1
ATOM 720 C C . ILE A 1 90 ? -14.139 -11.410 8.414 1.00 96.00 90 ILE A C 1
ATOM 722 O O . ILE A 1 90 ? -14.758 -11.639 9.454 1.00 96.00 90 ILE A O 1
ATOM 726 N N . PHE A 1 91 ? -14.264 -10.246 7.766 1.00 96.00 91 PHE A N 1
ATOM 727 C CA . PHE A 1 91 ? -14.925 -9.071 8.342 1.00 96.00 91 PHE A CA 1
ATOM 728 C C . PHE A 1 91 ? -16.397 -9.315 8.688 1.00 96.00 91 PHE A C 1
ATOM 730 O O . PHE A 1 91 ? -16.880 -8.822 9.705 1.00 96.00 91 PHE A O 1
ATOM 737 N N . VAL A 1 92 ? -17.106 -10.092 7.864 1.00 95.31 92 VAL A N 1
ATOM 738 C CA . VAL A 1 92 ? -18.529 -10.407 8.073 1.00 95.31 92 VAL A CA 1
ATOM 739 C C . VAL A 1 92 ? -18.733 -11.286 9.307 1.00 95.31 92 VAL A C 1
ATOM 741 O O . VAL A 1 92 ? -19.672 -11.073 10.068 1.00 95.31 92 VAL A O 1
ATOM 744 N N . GLU A 1 93 ? -17.853 -12.263 9.517 1.00 96.81 93 GLU A N 1
ATOM 745 C CA . GLU A 1 93 ? -17.974 -13.231 10.610 1.00 96.81 93 GLU A CA 1
ATOM 746 C C . GLU A 1 93 ? -17.401 -12.687 11.922 1.00 96.81 93 GLU A C 1
ATOM 748 O O . GLU A 1 93 ? -17.939 -12.945 13.000 1.00 96.81 93 GLU A O 1
ATOM 753 N N . LYS A 1 94 ? -16.293 -11.941 11.838 1.00 96.94 94 LYS A N 1
ATOM 754 C CA . LYS A 1 94 ? -15.492 -11.506 12.986 1.00 96.94 94 LYS A CA 1
ATOM 755 C C . LYS A 1 94 ? -14.987 -10.065 12.823 1.00 96.94 94 LYS A C 1
ATOM 757 O O . LYS A 1 94 ? -13.782 -9.839 12.682 1.00 96.94 94 LYS A O 1
ATOM 762 N N . PRO A 1 95 ? -15.876 -9.062 12.884 1.00 96.19 95 PRO A N 1
ATOM 763 C CA . PRO A 1 95 ? -15.531 -7.677 12.564 1.00 96.19 95 PRO A CA 1
ATOM 764 C C . PRO A 1 95 ? -14.456 -7.074 13.479 1.00 96.19 95 PRO A C 1
ATOM 766 O O . PRO A 1 95 ? -13.595 -6.341 13.002 1.00 96.19 95 PRO A O 1
ATOM 769 N N . GLU A 1 96 ? -14.450 -7.383 14.779 1.00 95.81 96 GLU A N 1
ATOM 770 C CA . GLU A 1 96 ? -13.432 -6.829 15.688 1.00 95.81 96 GLU A CA 1
ATOM 771 C C . GLU A 1 96 ? -12.044 -7.460 15.471 1.00 95.81 96 GLU A C 1
ATOM 773 O O . GLU A 1 96 ? -11.038 -6.748 15.462 1.00 95.81 96 GLU A O 1
ATOM 778 N N . GLU A 1 97 ? -11.982 -8.774 15.208 1.00 96.62 97 GLU A N 1
ATOM 779 C CA . GLU A 1 97 ? -10.733 -9.461 14.834 1.00 96.62 97 GLU A CA 1
ATOM 780 C C . GLU A 1 97 ? -10.198 -8.905 13.505 1.00 96.62 97 GLU A C 1
ATOM 782 O O . GLU A 1 97 ? -9.017 -8.572 13.391 1.00 96.62 97 GLU A O 1
ATOM 787 N N . ALA A 1 98 ? -11.089 -8.698 12.533 1.00 97.12 98 ALA A N 1
ATOM 788 C CA . ALA A 1 98 ? -10.756 -8.100 11.249 1.00 97.12 98 ALA A CA 1
ATOM 789 C C . ALA A 1 98 ? -10.175 -6.686 11.388 1.00 97.12 98 ALA A C 1
ATOM 791 O O . ALA A 1 98 ? -9.137 -6.383 10.800 1.00 97.12 98 ALA A O 1
ATOM 792 N N . ARG A 1 99 ? -10.806 -5.812 12.187 1.00 97.56 99 ARG A N 1
ATOM 793 C CA . ARG A 1 99 ? -10.311 -4.443 12.424 1.00 97.56 99 ARG A CA 1
ATOM 794 C C . ARG A 1 99 ? -8.938 -4.435 13.083 1.00 97.56 99 ARG A C 1
ATOM 796 O O . ARG A 1 99 ? -8.103 -3.615 12.706 1.00 97.56 99 ARG A O 1
ATOM 803 N N . ALA A 1 100 ? -8.679 -5.348 14.019 1.00 96.44 100 ALA A N 1
ATOM 804 C CA . ALA A 1 100 ? -7.358 -5.489 14.628 1.00 96.44 100 ALA A CA 1
ATOM 805 C C . ALA A 1 100 ? -6.291 -5.890 13.590 1.00 96.44 100 ALA A C 1
ATOM 807 O O . ALA A 1 100 ? -5.209 -5.296 13.558 1.00 96.44 100 ALA A O 1
ATOM 808 N N . SER A 1 101 ? -6.608 -6.832 12.694 1.00 96.69 101 SER A N 1
ATOM 809 C CA . SER A 1 101 ? -5.724 -7.233 11.589 1.00 96.69 101 SER A CA 1
ATOM 810 C C . SER A 1 101 ? -5.475 -6.097 10.596 1.00 96.69 101 SER A C 1
ATOM 812 O O . SER A 1 101 ? -4.324 -5.834 10.238 1.00 96.69 101 SER A O 1
ATOM 814 N N . VAL A 1 102 ? -6.525 -5.368 10.201 1.00 97.88 102 VAL A N 1
ATOM 815 C CA . VAL A 1 102 ? -6.410 -4.189 9.329 1.00 97.88 102 VAL A CA 1
ATOM 816 C C . VAL A 1 102 ? -5.561 -3.112 10.000 1.00 97.88 102 VAL A C 1
ATOM 818 O O . VAL A 1 102 ? -4.671 -2.557 9.365 1.00 97.88 102 VAL A O 1
ATOM 821 N N . PHE A 1 103 ? -5.760 -2.839 11.291 1.00 97.50 103 PHE A N 1
ATOM 822 C CA . PHE A 1 103 ? -4.954 -1.854 12.011 1.00 97.50 103 PHE A CA 1
ATOM 823 C C . PHE A 1 103 ? -3.468 -2.238 12.038 1.00 97.50 103 PHE A C 1
ATOM 825 O O . PHE A 1 103 ? -2.611 -1.406 11.741 1.00 97.50 103 PHE A O 1
ATOM 832 N N . LYS A 1 104 ? -3.153 -3.514 12.287 1.00 95.94 104 LYS A N 1
ATOM 833 C CA . LYS A 1 104 ? -1.779 -4.030 12.199 1.00 95.94 104 LYS A CA 1
ATOM 834 C C . LYS A 1 104 ? -1.190 -3.873 10.793 1.00 95.94 104 LYS A C 1
ATOM 836 O O . LYS A 1 104 ? -0.021 -3.517 10.651 1.00 95.94 104 LYS A O 1
ATOM 841 N N . ALA A 1 105 ? -1.984 -4.107 9.748 1.00 96.75 105 ALA A N 1
ATOM 842 C CA . ALA A 1 105 ? -1.558 -3.863 8.374 1.00 96.75 105 ALA A CA 1
ATOM 843 C C . ALA A 1 105 ? -1.241 -2.379 8.129 1.00 96.75 105 ALA A C 1
ATOM 845 O O . ALA A 1 105 ? -0.198 -2.061 7.555 1.00 96.75 105 ALA A O 1
ATOM 846 N N . LEU A 1 106 ? -2.090 -1.472 8.624 1.00 97.81 106 LEU A N 1
ATOM 847 C CA . LEU A 1 106 ? -1.884 -0.026 8.522 1.00 97.81 106 LEU A CA 1
ATOM 848 C C . LEU A 1 106 ? -0.616 0.437 9.247 1.00 97.81 106 LEU A C 1
ATOM 850 O O . LEU A 1 106 ? 0.061 1.324 8.742 1.00 97.81 106 LEU A O 1
ATOM 854 N N . GLN A 1 107 ? -0.228 -0.193 10.359 1.00 96.94 107 GLN A N 1
ATOM 855 C CA . GLN A 1 107 ? 1.069 0.066 11.002 1.00 96.94 107 GLN A CA 1
ATOM 856 C C . GLN A 1 107 ? 2.251 -0.317 10.096 1.00 96.94 107 GLN A C 1
ATOM 858 O O . GLN A 1 107 ? 3.248 0.401 10.037 1.00 96.94 107 GLN A O 1
ATOM 863 N N . GLY A 1 108 ? 2.140 -1.415 9.340 1.00 95.62 108 GLY A N 1
ATOM 864 C CA . GLY A 1 108 ? 3.138 -1.794 8.335 1.00 95.62 108 GLY A CA 1
ATOM 865 C C . GLY A 1 108 ? 3.231 -0.785 7.186 1.00 95.62 108 GLY A C 1
ATOM 866 O O . GLY A 1 108 ? 4.332 -0.412 6.770 1.00 95.62 108 GLY A O 1
ATOM 867 N N . VAL A 1 109 ? 2.081 -0.290 6.718 1.00 96.25 109 VAL A N 1
ATOM 868 C CA . VAL A 1 109 ? 2.002 0.782 5.712 1.00 96.25 109 VAL A CA 1
ATOM 869 C C . VAL A 1 109 ? 2.594 2.085 6.250 1.00 96.25 109 VAL A C 1
ATOM 871 O O . VAL A 1 109 ? 3.377 2.729 5.550 1.00 96.25 109 VAL A O 1
ATOM 874 N N . GLN A 1 110 ? 2.281 2.455 7.494 1.00 96.69 110 GLN A N 1
ATOM 875 C CA . GLN A 1 110 ? 2.825 3.634 8.165 1.00 96.69 110 GLN A CA 1
ATOM 876 C C . GLN A 1 110 ? 4.349 3.545 8.254 1.00 96.69 110 GLN A C 1
ATOM 878 O O . GLN A 1 110 ? 5.037 4.451 7.795 1.00 96.69 110 GLN A O 1
ATOM 883 N N . ALA A 1 111 ? 4.887 2.429 8.756 1.00 95.50 111 ALA A N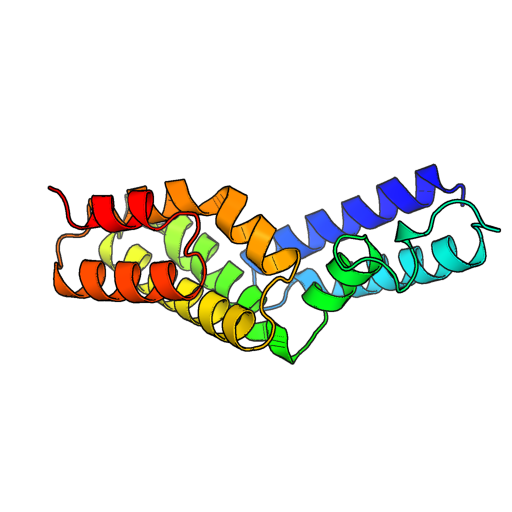 1
ATOM 884 C CA . ALA A 1 111 ? 6.327 2.218 8.878 1.00 95.50 111 ALA A CA 1
ATOM 885 C C . ALA A 1 111 ? 7.049 2.358 7.527 1.00 95.50 111 ALA A C 1
ATOM 887 O O . ALA A 1 111 ? 8.079 3.028 7.439 1.00 95.50 111 ALA A O 1
ATOM 888 N N . ALA A 1 112 ? 6.490 1.779 6.459 1.00 94.69 112 ALA A N 1
ATOM 889 C CA . ALA A 1 112 ? 7.037 1.909 5.111 1.00 94.69 112 ALA A CA 1
ATOM 890 C C . ALA A 1 112 ? 6.943 3.350 4.575 1.00 94.69 112 ALA A C 1
ATOM 892 O O . ALA A 1 112 ? 7.893 3.849 3.970 1.00 94.69 112 ALA A O 1
ATOM 893 N N . THR A 1 113 ? 5.827 4.038 4.830 1.00 95.00 113 THR A N 1
ATOM 894 C CA . THR A 1 113 ? 5.584 5.408 4.347 1.00 95.00 113 THR A CA 1
ATOM 895 C C . THR A 1 113 ? 6.459 6.428 5.069 1.00 95.00 113 THR A C 1
ATOM 897 O O . THR A 1 113 ? 7.035 7.294 4.421 1.00 95.00 113 THR A O 1
ATOM 900 N N . VAL A 1 114 ? 6.640 6.297 6.385 1.00 95.00 114 VAL A N 1
ATOM 901 C CA . VAL A 1 114 ? 7.579 7.123 7.161 1.00 95.00 114 VAL A CA 1
ATOM 902 C C . VAL A 1 114 ? 9.016 6.871 6.701 1.00 95.00 114 VAL A C 1
ATOM 904 O O . VAL A 1 114 ? 9.805 7.806 6.575 1.00 95.00 114 VAL A O 1
ATOM 907 N N . ARG A 1 115 ? 9.366 5.612 6.402 1.00 94.44 115 ARG A N 1
ATOM 908 C CA . ARG A 1 115 ? 10.707 5.247 5.930 1.00 94.44 115 ARG A CA 1
ATOM 909 C C . ARG A 1 115 ? 11.020 5.810 4.544 1.00 94.44 115 ARG A C 1
ATOM 911 O O . ARG A 1 115 ? 12.142 6.267 4.327 1.00 94.44 115 ARG A O 1
ATOM 918 N N . ARG A 1 116 ? 10.066 5.755 3.610 1.00 92.31 116 ARG A N 1
ATOM 919 C CA . ARG A 1 116 ? 10.167 6.386 2.285 1.00 92.31 116 ARG A CA 1
ATOM 920 C C . ARG A 1 116 ? 8.878 7.137 1.939 1.00 92.31 116 ARG A C 1
ATOM 922 O O . ARG A 1 116 ? 7.984 6.567 1.301 1.00 92.31 116 ARG A O 1
ATOM 929 N N . PRO A 1 117 ? 8.790 8.423 2.306 1.00 91.69 117 PRO A N 1
ATOM 930 C CA . PRO A 1 117 ? 7.617 9.225 2.003 1.00 91.69 117 PRO A CA 1
ATOM 931 C C . PRO A 1 117 ? 7.502 9.482 0.499 1.00 91.69 117 PRO A C 1
ATOM 933 O O . PRO A 1 117 ? 8.494 9.563 -0.225 1.00 91.69 117 PRO A O 1
ATOM 936 N N . GLY A 1 118 ? 6.268 9.624 0.013 1.00 89.38 118 GLY A N 1
ATOM 937 C CA . GLY A 1 118 ? 5.996 10.022 -1.371 1.00 89.38 118 GLY A CA 1
ATOM 938 C C . GLY A 1 118 ? 6.258 8.953 -2.438 1.00 89.38 118 GLY A C 1
ATOM 939 O O . GLY A 1 118 ? 6.244 9.284 -3.625 1.00 89.38 118 GLY A O 1
ATOM 940 N N . THR A 1 119 ? 6.465 7.691 -2.051 1.00 92.38 119 THR A N 1
ATOM 941 C CA . THR A 1 119 ? 6.546 6.574 -3.006 1.00 92.38 119 THR A CA 1
ATOM 942 C C . THR A 1 119 ? 5.238 6.410 -3.778 1.00 92.38 119 THR A C 1
ATOM 944 O O . THR A 1 119 ? 4.148 6.673 -3.261 1.00 92.38 119 THR A O 1
ATOM 947 N N . LEU A 1 120 ? 5.330 5.934 -5.025 1.00 90.38 120 LEU A N 1
ATOM 948 C CA . LEU A 1 120 ? 4.144 5.598 -5.817 1.00 90.38 120 LEU A CA 1
ATOM 949 C C . LEU A 1 120 ? 3.300 4.519 -5.123 1.00 90.38 120 LEU A C 1
ATOM 951 O O . LEU A 1 120 ? 2.077 4.579 -5.182 1.00 90.38 120 LEU A O 1
ATOM 955 N N . LEU A 1 121 ? 3.950 3.577 -4.434 1.00 89.88 121 LEU A N 1
ATOM 956 C CA . LEU A 1 121 ? 3.287 2.510 -3.689 1.00 89.88 121 LEU A CA 1
ATOM 957 C C . LEU A 1 121 ? 2.385 3.059 -2.571 1.00 89.88 121 LEU A C 1
ATOM 959 O O . LEU A 1 121 ? 1.208 2.712 -2.520 1.00 89.88 121 LEU A O 1
ATOM 963 N N . ALA A 1 122 ? 2.911 3.949 -1.720 1.00 92.19 122 ALA A N 1
ATOM 964 C CA . ALA A 1 122 ? 2.134 4.552 -0.637 1.00 92.19 122 ALA A CA 1
ATOM 965 C C . ALA A 1 122 ? 0.993 5.430 -1.174 1.00 92.19 122 ALA A C 1
ATOM 967 O O . ALA A 1 122 ? -0.142 5.301 -0.727 1.00 92.19 122 ALA A O 1
ATOM 968 N N . ARG A 1 123 ? 1.266 6.270 -2.184 1.00 92.81 123 ARG A N 1
ATOM 969 C CA . ARG A 1 123 ? 0.231 7.118 -2.804 1.00 92.81 123 ARG A CA 1
ATOM 970 C C . ARG A 1 123 ? -0.905 6.285 -3.391 1.00 92.81 123 ARG A C 1
ATOM 972 O O . ARG A 1 123 ? -2.055 6.507 -3.046 1.00 92.81 123 ARG A O 1
ATOM 979 N N . ALA A 1 124 ? -0.580 5.279 -4.205 1.00 92.56 124 ALA A N 1
ATOM 980 C CA . ALA A 1 124 ? -1.586 4.415 -4.820 1.00 92.56 124 ALA A CA 1
ATOM 981 C C . ALA A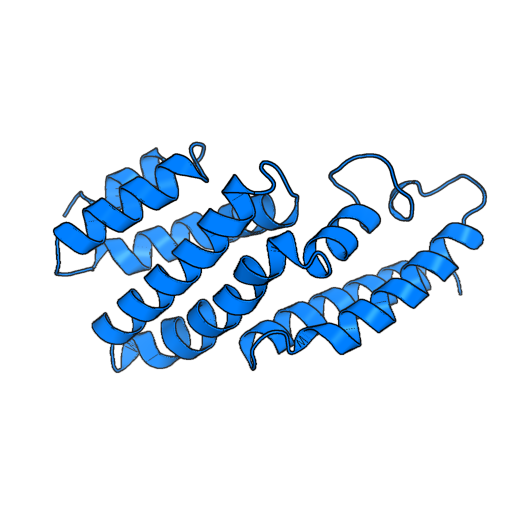 1 124 ? -2.423 3.656 -3.777 1.00 92.56 124 ALA A C 1
ATOM 983 O O . ALA A 1 124 ? -3.621 3.458 -3.974 1.00 92.56 124 ALA A O 1
ATOM 984 N N . PHE A 1 125 ? -1.816 3.247 -2.660 1.00 94.81 125 PHE A N 1
ATOM 985 C CA . PHE A 1 125 ? -2.547 2.629 -1.559 1.00 94.81 125 PHE A CA 1
ATOM 986 C C . PHE A 1 125 ? -3.594 3.576 -0.979 1.00 94.81 125 PHE A C 1
ATOM 988 O O . PHE A 1 125 ? -4.768 3.232 -0.933 1.00 94.81 125 PHE A O 1
ATOM 995 N N . PHE A 1 126 ? -3.194 4.781 -0.583 1.00 96.19 126 PHE A N 1
ATOM 996 C CA . PHE A 1 126 ? -4.109 5.733 0.037 1.00 96.19 126 PHE A CA 1
ATOM 997 C C . PHE A 1 126 ? -5.169 6.261 -0.935 1.00 96.19 126 PHE A C 1
ATOM 999 O O . PHE A 1 126 ? -6.346 6.294 -0.577 1.00 96.19 126 PHE A O 1
ATOM 1006 N N . ASP A 1 127 ? -4.792 6.528 -2.189 1.00 95.12 127 ASP A N 1
ATOM 1007 C CA . ASP A 1 127 ? -5.719 6.921 -3.258 1.00 95.12 127 ASP A CA 1
ATOM 1008 C C . ASP A 1 127 ? -6.844 5.890 -3.453 1.00 95.12 127 ASP A C 1
ATOM 1010 O O . ASP A 1 127 ? -7.971 6.252 -3.788 1.00 95.12 127 ASP A O 1
ATOM 1014 N N . THR A 1 128 ? -6.554 4.602 -3.242 1.00 95.25 128 THR A N 1
ATOM 1015 C CA . THR A 1 128 ? -7.512 3.510 -3.478 1.00 95.25 128 THR A CA 1
ATOM 1016 C C . THR A 1 128 ? -8.200 3.003 -2.214 1.00 95.25 128 THR A C 1
ATOM 1018 O O . THR A 1 128 ? -9.306 2.471 -2.302 1.00 95.25 128 THR A O 1
ATOM 1021 N N . LYS A 1 129 ? -7.572 3.139 -1.041 1.00 96.56 129 LYS A N 1
ATOM 1022 C CA . LYS A 1 129 ? -8.030 2.518 0.212 1.00 96.56 129 LYS A CA 1
ATOM 1023 C C . LYS A 1 129 ? -8.549 3.489 1.256 1.00 96.56 129 LYS A C 1
ATOM 1025 O O . LYS A 1 129 ? -9.192 3.030 2.195 1.00 96.56 129 LYS A O 1
ATOM 1030 N N . ALA A 1 130 ? -8.349 4.799 1.109 1.00 97.50 130 ALA A N 1
ATOM 1031 C CA . ALA A 1 130 ? -8.779 5.766 2.121 1.00 97.50 130 ALA A CA 1
ATOM 1032 C C . ALA A 1 130 ? -10.274 5.647 2.481 1.00 97.50 130 ALA A C 1
ATOM 1034 O O . ALA A 1 130 ? -10.610 5.625 3.665 1.00 97.50 130 ALA A O 1
ATOM 1035 N N . ASP A 1 131 ? -11.159 5.512 1.487 1.00 97.25 131 ASP A N 1
ATOM 1036 C CA . ASP A 1 131 ? -12.605 5.383 1.724 1.00 97.25 131 ASP A CA 1
ATOM 1037 C C . ASP A 1 131 ? -12.970 4.041 2.377 1.00 97.25 131 ASP A C 1
ATOM 1039 O O . ASP A 1 131 ? -13.784 3.988 3.299 1.00 97.25 131 ASP A O 1
ATOM 1043 N N . GLU A 1 132 ? -12.335 2.951 1.939 1.00 97.06 132 GLU A N 1
ATOM 1044 C CA . GLU A 1 132 ? -12.524 1.612 2.505 1.00 97.06 132 GLU A CA 1
ATOM 1045 C C . GLU A 1 132 ? -12.115 1.582 3.985 1.00 97.06 132 GLU A C 1
ATOM 1047 O O . GLU A 1 132 ? -12.904 1.176 4.838 1.00 97.06 132 GLU A O 1
ATOM 1052 N N . ILE A 1 133 ? -10.930 2.111 4.303 1.00 97.50 133 ILE A N 1
ATOM 1053 C CA . ILE A 1 133 ? -10.413 2.218 5.671 1.00 97.50 133 ILE A CA 1
ATOM 1054 C C . ILE A 1 133 ? -11.351 3.070 6.534 1.00 97.50 133 ILE A C 1
ATOM 1056 O O . ILE A 1 133 ? -11.721 2.660 7.637 1.00 97.50 133 ILE A O 1
ATOM 1060 N N . ALA A 1 134 ? -11.787 4.231 6.035 1.00 97.12 134 ALA A N 1
ATOM 1061 C CA . ALA A 1 134 ? -12.719 5.083 6.766 1.00 97.12 134 ALA A CA 1
ATOM 1062 C C . ALA A 1 134 ? -14.025 4.342 7.094 1.00 97.12 134 ALA A C 1
ATOM 1064 O O . ALA A 1 134 ? -14.521 4.419 8.218 1.00 97.12 134 ALA A O 1
ATOM 1065 N N . ASN A 1 135 ? -14.557 3.559 6.155 1.00 95.62 135 ASN A N 1
ATOM 1066 C CA . ASN A 1 135 ? -15.781 2.784 6.354 1.00 95.62 135 ASN A CA 1
ATOM 1067 C C . ASN A 1 135 ? -15.602 1.623 7.348 1.00 95.62 135 ASN A C 1
ATOM 1069 O O . ASN A 1 135 ? -16.476 1.410 8.194 1.00 95.62 135 ASN A O 1
ATOM 1073 N N . ILE A 1 136 ? -14.465 0.921 7.290 1.00 96.44 136 ILE A N 1
ATOM 1074 C CA . ILE A 1 136 ? -14.104 -0.168 8.214 1.00 96.44 136 ILE A CA 1
ATOM 1075 C C . ILE A 1 136 ? -14.124 0.319 9.668 1.00 96.44 136 ILE A C 1
ATOM 1077 O O . ILE A 1 136 ? -14.725 -0.323 10.536 1.00 96.44 136 ILE A O 1
ATOM 1081 N N . PHE A 1 137 ? -13.497 1.468 9.934 1.00 97.31 137 PHE A N 1
ATOM 1082 C CA . PHE A 1 137 ? -13.315 1.964 11.299 1.00 97.31 137 PHE A CA 1
ATOM 1083 C C . PHE A 1 137 ? -14.428 2.888 11.785 1.00 97.31 137 PHE A C 1
ATOM 1085 O O . PHE A 1 137 ? -14.642 2.981 12.991 1.00 97.31 137 PHE A O 1
ATOM 1092 N N . ARG A 1 138 ? -15.208 3.520 10.900 1.00 95.19 138 ARG A N 1
ATOM 1093 C CA . ARG A 1 138 ? -16.375 4.329 11.303 1.00 95.19 138 ARG A CA 1
ATOM 1094 C C . ARG A 1 138 ? -17.386 3.521 12.121 1.00 95.19 138 ARG A C 1
ATOM 1096 O O . ARG A 1 138 ? -17.965 4.044 13.070 1.00 95.19 138 ARG A O 1
ATOM 1103 N N . THR A 1 139 ? -17.529 2.231 11.822 1.00 92.25 139 THR A N 1
ATOM 1104 C CA . THR A 1 139 ? -18.409 1.302 12.555 1.00 92.25 139 THR A CA 1
ATOM 1105 C C . THR A 1 139 ? -17.742 0.621 13.757 1.00 92.25 139 THR A C 1
ATOM 1107 O O . THR A 1 139 ? -18.376 -0.215 14.398 1.00 92.25 139 THR A O 1
ATOM 1110 N N . ALA A 1 140 ? -16.481 0.943 14.072 1.00 94.56 140 ALA A N 1
ATOM 1111 C CA . ALA A 1 140 ? -15.799 0.383 15.236 1.00 94.56 140 ALA A CA 1
ATOM 1112 C C . ALA A 1 140 ? -16.491 0.809 16.538 1.00 94.56 140 ALA A C 1
ATOM 1114 O O . ALA A 1 140 ? -16.896 1.966 16.698 1.00 94.56 140 ALA A O 1
ATOM 1115 N N . SER A 1 141 ? -16.621 -0.139 17.463 1.00 92.62 141 SER A N 1
ATOM 1116 C CA . SER A 1 141 ? -17.249 0.082 18.765 1.00 92.62 141 SER A CA 1
ATOM 1117 C C . SER A 1 141 ? -16.306 0.775 19.754 1.00 92.62 141 SER A C 1
ATOM 1119 O O . SER A 1 141 ? -16.766 1.579 20.563 1.00 92.62 141 SER A O 1
ATOM 1121 N N . ASP A 1 142 ? -14.998 0.519 19.647 1.00 94.12 142 ASP A N 1
ATOM 1122 C CA . ASP A 1 142 ? -13.959 1.077 20.511 1.00 94.12 142 ASP A CA 1
ATOM 1123 C C . ASP A 1 142 ? -13.513 2.492 20.065 1.00 94.12 142 ASP A C 1
ATOM 1125 O O . ASP A 1 142 ? -12.876 2.649 19.014 1.00 94.12 142 ASP A O 1
ATOM 1129 N N . PRO A 1 143 ? -13.785 3.545 20.864 1.00 93.94 143 PRO A N 1
ATOM 1130 C CA . PRO A 1 143 ? -13.329 4.902 20.569 1.00 93.94 143 PRO A CA 1
ATOM 1131 C C . PRO A 1 143 ? -11.803 5.056 20.583 1.00 93.94 143 PRO A C 1
ATOM 1133 O O . PRO A 1 143 ? -11.275 5.918 19.877 1.00 93.94 143 PRO A O 1
ATOM 1136 N N . GLN A 1 144 ? -11.086 4.249 21.371 1.00 95.38 144 GLN A N 1
ATOM 1137 C CA . GLN A 1 144 ? -9.629 4.314 21.447 1.00 95.38 144 GLN A CA 1
ATOM 1138 C C . GLN A 1 144 ? -9.000 3.802 20.150 1.00 95.38 144 GLN A C 1
ATOM 1140 O O . GLN A 1 144 ? -8.135 4.479 19.589 1.00 95.38 144 GLN A O 1
ATOM 1145 N N . GLN A 1 145 ? -9.481 2.670 19.627 1.00 95.31 145 GLN A N 1
ATOM 1146 C CA . GLN A 1 145 ? -9.077 2.167 18.313 1.00 95.31 145 GLN A CA 1
ATOM 1147 C C . GLN A 1 145 ? -9.329 3.204 17.209 1.00 95.31 145 GLN A C 1
ATOM 1149 O O . GLN A 1 145 ? -8.444 3.456 16.390 1.00 95.31 145 GLN A O 1
ATOM 1154 N N . LYS A 1 146 ? -10.499 3.862 17.210 1.00 96.88 146 LYS A N 1
ATOM 1155 C CA . LYS A 1 146 ? -10.793 4.947 16.257 1.00 96.88 146 LYS A CA 1
ATOM 1156 C C . LYS A 1 146 ? -9.753 6.065 16.330 1.00 96.88 146 LYS A C 1
ATOM 1158 O O . LYS A 1 146 ? -9.195 6.443 15.302 1.00 96.88 146 LYS A O 1
ATOM 1163 N N . ALA A 1 147 ? -9.447 6.555 17.531 1.00 97.19 147 ALA A N 1
ATOM 1164 C CA . ALA A 1 147 ? -8.473 7.628 17.721 1.00 97.19 147 ALA A CA 1
ATOM 1165 C C . ALA A 1 147 ? -7.060 7.234 17.251 1.00 97.19 147 ALA A C 1
ATOM 1167 O O . ALA A 1 147 ? -6.376 8.032 16.605 1.00 97.19 147 ALA A O 1
ATOM 1168 N N . GLN A 1 148 ? -6.632 5.998 17.529 1.00 97.38 148 GLN A N 1
ATOM 1169 C CA . GLN A 1 148 ? -5.335 5.478 17.086 1.00 97.38 148 GLN A CA 1
ATOM 1170 C C . GLN A 1 148 ? -5.239 5.398 15.561 1.00 97.38 148 GLN A C 1
ATOM 1172 O O . GLN A 1 148 ? -4.251 5.852 14.984 1.00 97.38 148 GLN A O 1
ATOM 1177 N N . VAL A 1 149 ? -6.275 4.872 14.904 1.00 97.69 149 VAL A N 1
ATOM 1178 C CA . VAL A 1 149 ? -6.343 4.775 13.439 1.00 97.69 149 VAL A CA 1
ATOM 1179 C C . VAL A 1 149 ? -6.323 6.160 12.802 1.00 97.69 149 VAL A C 1
ATOM 1181 O O . VAL A 1 149 ? -5.549 6.391 11.880 1.00 97.69 149 VAL A O 1
ATOM 1184 N N . VAL A 1 150 ? -7.126 7.100 13.304 1.00 98.00 150 VAL A N 1
ATOM 1185 C CA . VAL A 1 150 ? -7.171 8.470 12.769 1.00 98.00 150 VAL A CA 1
ATOM 1186 C C . VAL A 1 150 ? -5.823 9.167 12.912 1.00 98.00 150 VAL A C 1
ATOM 1188 O O . VAL A 1 150 ? -5.375 9.816 11.968 1.00 98.00 150 VAL A O 1
ATOM 1191 N N . THR A 1 151 ? -5.158 9.003 14.058 1.00 98.00 151 THR A N 1
ATOM 1192 C CA . THR A 1 151 ? -3.821 9.566 14.295 1.00 98.00 151 THR A CA 1
ATOM 1193 C C . THR A 1 151 ? -2.812 9.000 13.300 1.00 98.00 151 THR A C 1
ATOM 1195 O O . THR A 1 151 ? -2.122 9.768 12.635 1.00 98.00 151 THR A O 1
ATOM 1198 N N . LEU A 1 152 ? -2.783 7.670 13.145 1.00 97.88 152 LEU A N 1
ATOM 1199 C CA . LEU A 1 152 ? -1.909 6.987 12.192 1.00 97.88 152 LEU A CA 1
ATOM 1200 C C . LEU A 1 152 ? -2.153 7.486 10.767 1.00 97.88 152 LEU A C 1
ATOM 1202 O O . LEU A 1 152 ? -1.214 7.878 10.084 1.00 97.88 152 LEU A O 1
ATOM 1206 N N . LEU A 1 153 ? -3.406 7.493 10.313 1.00 97.81 153 LEU A N 1
ATOM 1207 C CA . LEU A 1 153 ? -3.746 7.840 8.933 1.00 97.81 153 LEU A CA 1
ATOM 1208 C C . LEU A 1 153 ? -3.468 9.313 8.616 1.00 97.81 153 LEU A C 1
ATOM 1210 O O . LEU A 1 153 ? -2.991 9.621 7.531 1.00 97.81 153 LEU A O 1
ATOM 1214 N N . THR A 1 154 ? -3.699 10.217 9.569 1.00 96.94 154 THR A N 1
ATOM 1215 C CA . THR A 1 154 ? -3.423 11.654 9.394 1.00 96.94 154 THR A CA 1
ATOM 1216 C C . THR A 1 154 ? -1.922 11.943 9.276 1.00 96.94 154 THR A C 1
ATOM 1218 O O . THR A 1 154 ? -1.534 12.887 8.592 1.00 96.94 154 THR A O 1
ATOM 1221 N N . GLU A 1 155 ? -1.068 11.133 9.911 1.00 96.56 155 GLU A N 1
ATOM 1222 C CA . GLU A 1 155 ? 0.390 11.266 9.813 1.00 96.56 155 GLU A CA 1
ATOM 1223 C C . GLU A 1 155 ? 0.909 10.931 8.407 1.00 96.56 155 GLU A C 1
ATOM 1225 O O . GLU A 1 155 ? 1.774 11.632 7.882 1.00 96.56 155 GLU A O 1
ATOM 1230 N N . VAL A 1 156 ? 0.387 9.864 7.793 1.00 96.62 156 VAL A N 1
ATOM 1231 C CA . VAL A 1 156 ? 0.942 9.315 6.541 1.00 96.62 156 VAL A CA 1
ATOM 1232 C C . VAL A 1 156 ? 0.121 9.616 5.291 1.00 96.62 156 VAL A C 1
ATOM 1234 O O . VAL A 1 156 ? 0.649 9.513 4.185 1.00 96.62 156 VAL A O 1
ATOM 1237 N N . ASP A 1 157 ? -1.128 10.043 5.456 1.00 97.25 157 ASP A N 1
ATOM 1238 C CA . ASP A 1 157 ? -2.011 10.513 4.390 1.00 97.25 157 ASP A CA 1
ATOM 1239 C C . ASP A 1 157 ? -2.776 11.782 4.820 1.00 97.25 157 ASP A C 1
ATOM 1241 O O . ASP A 1 157 ? -4.000 11.786 5.007 1.00 97.25 157 ASP A O 1
ATOM 1245 N N . PRO A 1 158 ? -2.066 12.915 4.961 1.00 95.69 158 PRO A N 1
ATOM 1246 C CA . PRO A 1 158 ? -2.689 14.171 5.358 1.00 95.69 158 PRO A CA 1
ATOM 1247 C C . PRO A 1 158 ? -3.725 14.664 4.336 1.00 95.69 158 PRO A C 1
ATOM 1249 O O . PRO A 1 158 ? -4.649 15.392 4.704 1.00 95.69 158 PRO A O 1
ATOM 1252 N N . THR A 1 159 ? -3.622 14.254 3.067 1.00 95.19 159 THR A N 1
ATOM 1253 C CA . THR A 1 159 ? -4.554 14.649 2.003 1.00 95.19 159 THR A CA 1
ATOM 1254 C C . THR A 1 159 ? -5.974 14.126 2.212 1.00 95.19 159 THR A C 1
ATOM 1256 O O . THR A 1 159 ? -6.923 14.797 1.808 1.00 95.19 159 THR A O 1
ATOM 1259 N N . ASN A 1 160 ? -6.147 12.996 2.907 1.00 97.00 160 ASN A N 1
ATOM 1260 C CA . ASN A 1 160 ? -7.464 12.449 3.246 1.00 97.00 160 ASN A CA 1
ATOM 1261 C C . ASN A 1 160 ? -7.886 12.705 4.707 1.00 97.00 160 ASN A C 1
ATOM 1263 O O . ASN A 1 160 ? -8.883 12.142 5.160 1.00 97.00 160 ASN A O 1
ATOM 1267 N N . SER A 1 161 ? -7.209 13.603 5.439 1.00 96.12 161 SER A N 1
ATOM 1268 C CA . SER A 1 161 ? -7.484 13.885 6.864 1.00 96.12 161 SER A CA 1
ATOM 1269 C C . SER A 1 161 ? -8.961 14.131 7.182 1.00 96.12 161 SER A C 1
ATOM 1271 O O . SER A 1 161 ? -9.468 13.624 8.179 1.00 96.12 161 SER A O 1
ATOM 1273 N N . ALA A 1 162 ? -9.682 14.873 6.333 1.00 95.69 162 ALA A N 1
ATOM 1274 C CA . ALA A 1 162 ? -11.107 15.143 6.539 1.00 95.69 162 ALA A CA 1
ATOM 1275 C C . ALA A 1 162 ? -11.956 13.857 6.530 1.00 95.69 162 ALA A C 1
ATOM 1277 O O . ALA A 1 162 ? -12.868 13.710 7.343 1.00 95.69 162 ALA A O 1
ATOM 1278 N N . LYS A 1 163 ? -11.619 12.893 5.660 1.00 95.69 163 LYS A N 1
ATOM 1279 C CA . LYS A 1 163 ? -12.273 11.577 5.619 1.00 95.69 163 LYS A CA 1
ATOM 1280 C C . LYS A 1 163 ? -11.996 10.789 6.894 1.00 95.69 163 LYS A C 1
ATOM 1282 O O . LYS A 1 163 ? -12.897 10.165 7.445 1.00 95.69 163 LYS A O 1
ATOM 1287 N N . TYR A 1 164 ? -10.764 10.845 7.392 1.00 97.38 164 TYR A N 1
ATOM 1288 C CA . TYR A 1 164 ? -10.380 10.135 8.610 1.00 97.38 164 TYR A CA 1
ATOM 1289 C C . TYR A 1 164 ? -11.007 10.746 9.855 1.00 97.38 164 TYR A C 1
ATOM 1291 O O . TYR A 1 164 ? -11.499 10.019 10.708 1.00 97.38 164 TYR A O 1
ATOM 1299 N N . GLN A 1 165 ? -11.108 12.070 9.939 1.00 96.06 165 GLN A N 1
ATOM 1300 C CA . GLN A 1 165 ? -11.808 12.727 11.043 1.00 96.06 165 GLN A CA 1
ATOM 1301 C C . GLN A 1 165 ? -13.286 12.315 11.129 1.00 96.06 165 GLN A C 1
ATOM 1303 O O . GLN A 1 165 ? -13.822 12.205 12.233 1.00 96.06 165 GLN A O 1
ATOM 1308 N N . ALA A 1 166 ? -13.930 12.002 9.999 1.00 95.12 166 ALA A N 1
ATOM 1309 C CA . ALA A 1 166 ? -15.298 11.487 9.985 1.00 95.12 166 ALA A CA 1
ATOM 1310 C C . ALA A 1 166 ? -15.449 10.112 10.671 1.00 95.12 166 ALA A C 1
ATOM 1312 O O . ALA A 1 166 ? -16.550 9.770 11.086 1.00 95.12 166 ALA A O 1
ATOM 1313 N N . ILE A 1 167 ? -14.368 9.343 10.879 1.00 96.31 167 ILE A N 1
ATOM 1314 C CA . ILE A 1 167 ? -14.388 8.085 11.659 1.00 96.31 167 ILE A CA 1
ATOM 1315 C C . ILE A 1 167 ? -14.807 8.339 13.118 1.00 96.31 167 ILE A C 1
ATOM 1317 O O . ILE A 1 167 ? -15.440 7.486 13.750 1.00 96.31 167 ILE A O 1
ATOM 1321 N N . MET A 1 168 ? -14.455 9.512 13.657 1.00 94.38 168 MET A N 1
ATOM 1322 C CA . MET A 1 168 ? -14.792 9.917 15.026 1.00 94.38 168 MET A CA 1
ATOM 1323 C C . MET A 1 168 ? -16.243 10.390 15.164 1.00 94.38 168 MET A C 1
ATOM 1325 O O . MET A 1 168 ? -16.754 10.476 16.281 1.00 94.38 168 MET A O 1
ATOM 1329 N N . GLN A 1 169 ? -16.904 10.704 14.050 1.00 85.75 169 GLN A N 1
ATOM 1330 C CA . GLN A 1 169 ? -18.292 11.148 14.024 1.00 85.75 169 GLN A CA 1
ATOM 1331 C C . GLN A 1 169 ? -19.201 9.908 13.992 1.00 85.75 169 GLN A C 1
ATOM 1333 O O . GLN A 1 169 ? -18.890 8.923 13.322 1.00 85.75 169 GLN A O 1
ATOM 1338 N N . ARG A 1 170 ? -20.259 9.918 14.810 1.00 59.12 170 ARG A N 1
ATOM 1339 C CA . ARG A 1 170 ? -21.191 8.789 14.958 1.00 59.12 170 ARG A CA 1
ATOM 1340 C C . ARG A 1 170 ? -22.034 8.582 13.708 1.00 59.12 170 ARG A C 1
ATOM 1342 O O . ARG A 1 170 ? -22.587 9.592 13.225 1.00 59.12 170 ARG A O 1
#

Nearest PDB structures (foldseek):
  7ue2-assembly1_A  TM=3.450E-01  e=2.548E+00  synthetic construct

Secondary structure (DSSP, 8-state):
--HHHHHHHHHHHHHHHHHHHHHSTTTTHHHHHHHHHHHHHHHHH-SSS-GGGSS-SSSSHHHHHHHHH-GGGHHHHHHHHHHHTTTGGGTTT-HHHHHHHHHHHHHHHHHHHHHSTT-HHHHHHHHHHHHHHHHHHHT-S-HHHHHHHHHHHHHH-GGGHHHHHGGG--

Sequence (170 aa):
MSNLSSLLSFYAYIVIGMDQDSFSPLGGSPYYDRARNILTTAASQTQEGDQGWRDGEPRNRYWLLNNLQDPQLAAFRNGVYAYYRQGLDIFVEKPEEARASVFKALQGVQAATVRRPGTLLARAFFDTKADEIANIFRTASDPQQKAQVVTLLTEVDPTNSAKYQAIMQR

Radius of gyration: 17.67 Å; Cα contacts (8 Å, |Δi|>4): 216; chains: 1; bounding box: 39×30×50 Å

Foldseek 3Di:
DDLVVLVVLLVVLVVVLLVLLQVDQSRSVVSLVVSLVSLVVSVVPPPPDDCLSDPDDLPHSVVSSCLSPDPQLSLLSNLNNLQRVQAVVCCVPCLVSNLVSNVSSLVSLLSSCVSPPPHPVNVVCCVPCVLVNLVSQLPDPDLVSLVSSLVSCCVRPVVCNVSSVSSNPD

Solvent-accessible surface area (backbone atoms only — not comparable to full-atom values): 8840 Å² total; per-residue (Å²): 129,54,73,67,58,35,51,55,52,29,51,51,21,48,52,52,14,56,54,32,13,32,79,33,75,55,50,13,52,72,31,46,55,53,25,48,55,36,36,57,53,43,44,72,66,48,81,86,76,65,64,42,44,40,93,67,68,69,82,30,59,34,43,47,54,48,52,76,68,32,76,80,33,42,46,32,43,43,13,40,17,30,32,41,58,48,7,61,73,37,30,90,85,38,48,70,60,10,51,54,28,32,50,55,13,50,51,20,38,43,55,19,33,73,73,48,67,88,37,51,65,54,50,55,46,49,79,71,37,51,68,57,54,30,57,64,43,39,72,50,85,54,67,65,60,40,52,53,51,36,54,53,45,40,74,74,40,57,90,50,32,73,58,37,57,50,29,78,48,132

pLDDT: mean 93.87, std 6.44, range [59.12, 98.62]